Protein AF-A0A849RTV3-F1 (afdb_monomer)

Sequence (72 aa):
MKTAHICFLWHMHQPYYTDPVAGSASMPWARLHAAKAYYDMAYGLEKFPAVKATFNFTPSLLRQLQEIGSGS

pLDDT: mean 92.38, std 5.27, range [64.88, 97.75]

Radius of gyration: 15.71 Å; Cα contacts (8 Å, |Δi|>4): 62; chains: 1; bounding box: 37×20×48 Å

Mean predicted aligned error: 3.68 Å

Structur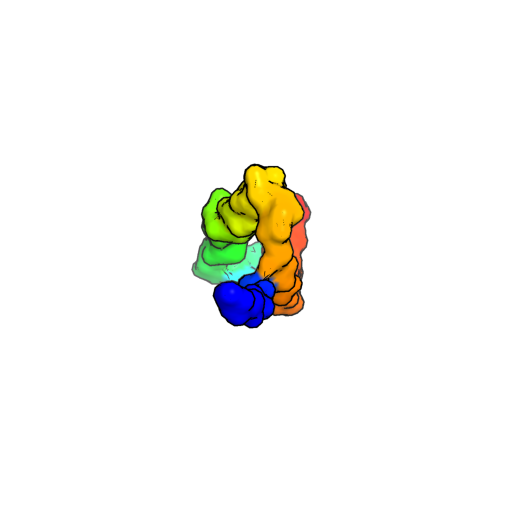e (mmCIF, N/CA/C/O backbone):
data_AF-A0A849RTV3-F1
#
_entry.id   AF-A0A849RTV3-F1
#
loop_
_atom_site.group_PDB
_atom_site.id
_atom_site.type_symbol
_atom_site.label_atom_id
_atom_site.label_alt_id
_atom_site.label_comp_id
_atom_site.label_asym_id
_atom_site.label_entity_id
_atom_site.label_seq_id
_atom_site.pdbx_PDB_ins_code
_atom_site.Cartn_x
_atom_site.Cartn_y
_atom_site.Cartn_z
_atom_site.occupancy
_atom_site.B_iso_or_equiv
_atom_site.auth_seq_id
_atom_site.auth_comp_id
_atom_site.auth_asym_id
_atom_site.auth_atom_id
_atom_site.pdbx_PDB_model_num
ATOM 1 N N . MET A 1 1 ? -22.164 -8.412 30.197 1.00 71.00 1 MET A N 1
ATOM 2 C CA . MET A 1 1 ? -21.817 -8.629 28.771 1.00 71.00 1 MET A CA 1
ATOM 3 C C . MET A 1 1 ? -20.402 -9.182 28.696 1.00 71.00 1 MET A C 1
ATOM 5 O O . MET A 1 1 ? -19.597 -8.791 29.530 1.00 71.00 1 MET A O 1
ATOM 9 N N . LYS A 1 2 ? -20.102 -10.097 27.764 1.00 86.31 2 LYS A N 1
ATOM 10 C CA . LYS A 1 2 ? -18.727 -10.581 27.539 1.00 86.31 2 LYS A CA 1
ATOM 11 C C . LYS A 1 2 ? -18.014 -9.658 26.551 1.00 86.31 2 LYS A C 1
ATOM 13 O O . LYS A 1 2 ? -18.617 -9.249 25.564 1.00 86.31 2 LYS A O 1
ATOM 18 N N . THR A 1 3 ? -16.752 -9.352 26.822 1.00 92.38 3 THR A N 1
ATOM 19 C CA . THR A 1 3 ? -15.902 -8.548 25.937 1.00 92.38 3 THR A CA 1
ATOM 20 C C . THR A 1 3 ? -15.312 -9.435 24.844 1.00 92.38 3 THR A C 1
ATOM 22 O O . THR A 1 3 ? -14.789 -10.507 25.143 1.00 92.38 3 THR A O 1
ATOM 25 N N . ALA A 1 4 ? -15.384 -8.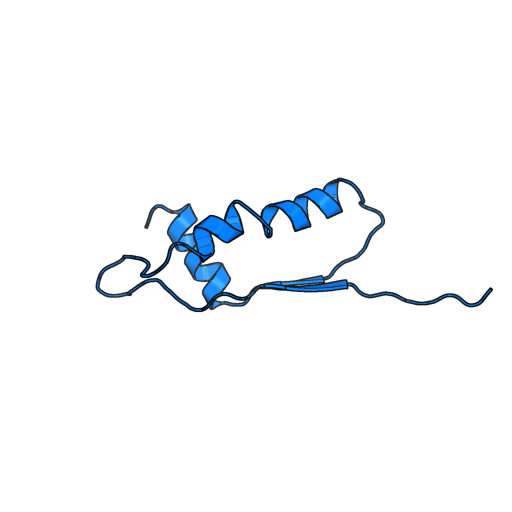992 23.589 1.00 93.31 4 ALA A N 1
ATOM 26 C CA . ALA A 1 4 ? -14.675 -9.605 22.471 1.00 93.31 4 ALA A CA 1
ATOM 27 C C . ALA A 1 4 ? -13.443 -8.762 22.124 1.00 93.31 4 ALA A C 1
ATOM 29 O O . ALA A 1 4 ? -13.535 -7.539 22.018 1.00 93.31 4 ALA A O 1
ATOM 30 N N . HIS A 1 5 ? -12.298 -9.415 21.936 1.00 93.81 5 HIS A N 1
ATOM 31 C CA . HIS A 1 5 ? -11.089 -8.771 21.430 1.00 93.81 5 HIS A CA 1
ATOM 32 C C . HIS A 1 5 ? -11.063 -8.899 19.906 1.00 93.81 5 HIS A C 1
ATOM 34 O O . HIS A 1 5 ? -11.186 -10.002 19.378 1.00 93.81 5 HIS A O 1
ATOM 40 N N . ILE A 1 6 ? -10.920 -7.774 19.205 1.00 93.50 6 ILE A N 1
ATOM 41 C CA . ILE A 1 6 ? -10.914 -7.712 17.739 1.00 93.50 6 ILE A CA 1
ATOM 42 C C . ILE A 1 6 ? -9.543 -7.222 17.280 1.00 93.50 6 ILE A C 1
ATOM 44 O O . ILE A 1 6 ? -9.005 -6.266 17.838 1.00 93.50 6 ILE A O 1
ATOM 48 N N . CYS A 1 7 ? -8.997 -7.867 16.249 1.00 95.31 7 CYS A N 1
ATOM 49 C CA . CYS A 1 7 ? -7.786 -7.440 15.561 1.00 95.31 7 CYS A CA 1
ATOM 50 C C . CYS A 1 7 ? -8.085 -7.293 14.067 1.00 95.31 7 CYS A C 1
ATOM 52 O O . CYS A 1 7 ? -8.487 -8.259 13.419 1.00 95.31 7 CYS A O 1
ATOM 54 N N . PHE A 1 8 ? -7.885 -6.092 13.526 1.00 94.62 8 PHE A N 1
ATOM 55 C CA . PHE A 1 8 ? -7.911 -5.860 12.085 1.00 94.62 8 PHE A CA 1
ATOM 56 C C . PHE A 1 8 ? -6.497 -6.013 11.526 1.00 94.62 8 PHE A C 1
ATOM 58 O O . PHE A 1 8 ? -5.596 -5.278 11.930 1.00 94.62 8 PHE A O 1
ATOM 65 N N . LEU A 1 9 ? -6.312 -6.939 10.584 1.00 95.75 9 LEU A N 1
ATOM 66 C CA . LEU A 1 9 ? -5.057 -7.136 9.864 1.00 95.75 9 LEU A CA 1
ATOM 67 C C . LEU A 1 9 ? -5.269 -6.860 8.378 1.00 95.75 9 LEU A C 1
ATOM 69 O O . LEU A 1 9 ? -6.065 -7.526 7.719 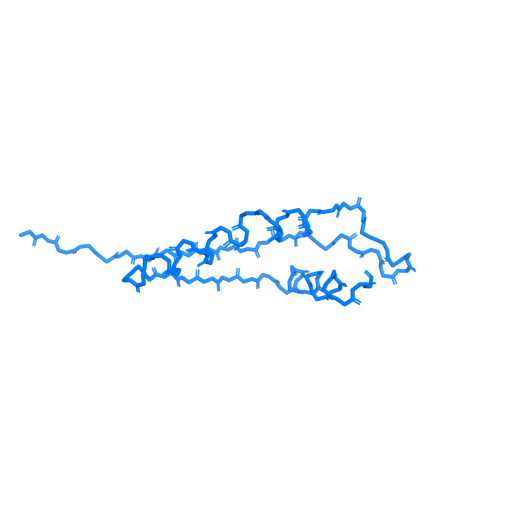1.00 95.75 9 LEU A O 1
ATOM 73 N N . TRP A 1 10 ? -4.511 -5.905 7.856 1.00 94.31 10 TRP A N 1
ATOM 74 C CA . TRP A 1 10 ? -4.507 -5.532 6.449 1.00 94.31 10 TRP A CA 1
ATOM 75 C C . TRP A 1 10 ? -3.242 -6.071 5.794 1.00 94.31 10 TRP A C 1
ATOM 77 O O . TRP A 1 10 ? -2.141 -5.588 6.062 1.00 94.31 10 TRP A O 1
ATOM 87 N N . HIS A 1 11 ? -3.396 -7.090 4.953 1.00 95.88 11 HIS A N 1
ATOM 88 C CA . HIS A 1 11 ? -2.302 -7.627 4.155 1.00 95.88 11 HIS A CA 1
ATOM 89 C C . HIS A 1 11 ? -2.308 -6.980 2.769 1.00 95.88 11 HIS A C 1
ATOM 91 O O . HIS A 1 11 ? -3.178 -7.244 1.940 1.00 95.88 11 HIS A O 1
ATOM 97 N N . MET A 1 12 ? -1.331 -6.112 2.538 1.00 95.12 12 MET A N 1
ATOM 98 C CA . MET A 1 12 ? -1.216 -5.281 1.350 1.00 95.12 12 MET A CA 1
ATOM 99 C C . MET A 1 12 ? -0.204 -5.906 0.396 1.00 95.12 12 MET A C 1
ATOM 101 O O . MET A 1 12 ? 1.015 -5.871 0.617 1.00 95.12 12 MET A O 1
ATOM 105 N N . HIS A 1 13 ? -0.725 -6.490 -0.678 1.00 95.56 13 HIS A N 1
ATOM 106 C CA . HIS A 1 13 ? 0.066 -7.200 -1.668 1.00 95.56 13 HIS A CA 1
ATOM 107 C C . HIS A 1 13 ? -0.188 -6.686 -3.082 1.00 95.56 13 HIS A C 1
ATOM 109 O O . HIS A 1 13 ? -1.325 -6.418 -3.469 1.00 95.56 13 HIS A O 1
ATOM 115 N N . GLN A 1 14 ? 0.899 -6.587 -3.843 1.00 96.00 14 GLN A N 1
ATOM 116 C CA . GLN A 1 14 ? 0.898 -6.528 -5.297 1.00 96.00 14 GLN A CA 1
ATOM 117 C C . GLN A 1 14 ? 2.035 -7.422 -5.815 1.00 96.00 14 GLN A C 1
ATOM 119 O O . GLN A 1 14 ? 3.136 -7.396 -5.240 1.00 96.00 14 GLN A O 1
ATOM 124 N N . PRO A 1 15 ? 1.813 -8.161 -6.916 1.00 95.50 15 PRO A N 1
ATOM 125 C CA . PRO A 1 15 ? 2.889 -8.669 -7.754 1.00 95.50 15 PRO A CA 1
ATOM 126 C C . PRO A 1 15 ? 3.877 -7.560 -8.128 1.00 95.50 15 PRO A C 1
ATOM 128 O O . PRO A 1 15 ? 3.536 -6.377 -8.118 1.00 95.50 15 PRO A O 1
ATOM 131 N N . TYR A 1 16 ? 5.110 -7.939 -8.452 1.00 94.62 16 TYR A N 1
ATOM 132 C CA . TYR A 1 16 ? 6.101 -6.995 -8.956 1.00 94.62 16 TYR A CA 1
ATOM 133 C C . TYR A 1 16 ? 5.890 -6.783 -10.459 1.00 94.62 16 TYR A C 1
ATOM 135 O O . TYR A 1 16 ? 6.067 -7.720 -11.234 1.00 94.62 16 TYR A O 1
ATOM 143 N N . TYR A 1 17 ? 5.459 -5.583 -10.854 1.00 94.62 17 TYR A N 1
ATOM 144 C CA . TYR A 1 17 ? 5.089 -5.261 -12.236 1.00 94.62 17 TYR A CA 1
ATOM 145 C C . TYR A 1 17 ? 6.183 -4.540 -13.025 1.00 94.62 17 TYR A C 1
ATOM 147 O O . TYR A 1 17 ? 6.092 -4.515 -14.255 1.00 94.62 17 TYR A O 1
ATOM 155 N N . THR A 1 18 ? 7.164 -3.939 -12.342 1.00 91.69 18 THR A N 1
ATOM 156 C CA . THR A 1 18 ? 8.279 -3.206 -12.955 1.00 91.69 18 THR A CA 1
ATOM 157 C C . THR A 1 18 ? 9.228 -4.177 -13.650 1.00 91.69 18 THR A C 1
ATOM 159 O O . THR A 1 18 ? 9.819 -5.046 -13.009 1.00 91.69 18 THR A O 1
ATOM 162 N N . ASP A 1 19 ? 9.405 -4.023 -14.959 1.00 90.62 19 ASP A N 1
ATOM 163 C CA . ASP A 1 19 ? 10.474 -4.705 -15.682 1.00 90.62 19 ASP A CA 1
ATOM 164 C C . ASP A 1 19 ? 11.822 -4.045 -15.321 1.00 90.62 19 ASP A C 1
ATOM 166 O O . ASP A 1 19 ? 11.993 -2.847 -15.562 1.00 90.62 19 ASP A O 1
ATOM 170 N N . PRO A 1 20 ? 12.793 -4.780 -14.746 1.00 84.56 20 PRO A N 1
ATOM 171 C CA . PRO A 1 20 ? 14.070 -4.205 -14.325 1.00 84.56 20 PRO A CA 1
ATOM 172 C C . PRO A 1 20 ? 14.985 -3.799 -15.492 1.00 84.56 20 PRO A C 1
ATOM 174 O O . PRO A 1 20 ? 15.947 -3.069 -15.269 1.00 84.56 20 PRO A O 1
ATOM 177 N N . VAL A 1 21 ? 14.723 -4.278 -16.712 1.00 88.31 21 VAL A N 1
ATOM 178 C CA . VAL A 1 21 ? 15.467 -3.926 -17.929 1.00 88.31 21 VAL A CA 1
ATOM 179 C C . VAL A 1 21 ? 14.796 -2.755 -18.638 1.00 88.31 21 VAL A C 1
ATOM 181 O O . VAL A 1 21 ? 15.466 -1.787 -18.990 1.00 88.31 21 VAL A O 1
ATOM 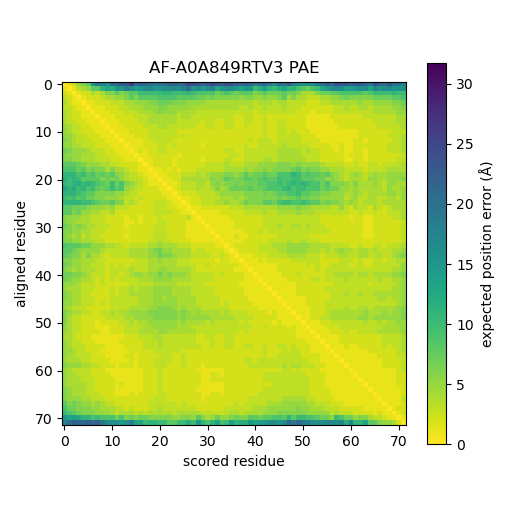184 N N . ALA A 1 22 ? 13.479 -2.830 -18.842 1.00 87.38 22 ALA A N 1
ATOM 185 C CA . ALA A 1 22 ? 12.739 -1.788 -19.555 1.00 87.38 22 ALA A CA 1
ATOM 186 C C . ALA A 1 22 ? 12.407 -0.566 -18.680 1.00 87.38 22 ALA A C 1
ATOM 188 O O . ALA A 1 22 ? 12.000 0.463 -19.217 1.00 87.38 22 ALA A O 1
ATOM 189 N N . GLY A 1 23 ? 12.522 -0.679 -17.351 1.00 85.56 23 GLY A N 1
ATOM 190 C CA . GLY A 1 23 ? 12.196 0.392 -16.402 1.00 85.56 23 GLY A CA 1
ATOM 191 C C . GLY A 1 23 ? 10.718 0.786 -16.403 1.00 85.56 23 GLY A C 1
ATOM 192 O O . GLY A 1 23 ? 10.364 1.854 -15.929 1.00 85.56 23 GLY A O 1
ATOM 193 N N . SER A 1 24 ? 9.839 -0.044 -16.972 1.00 88.19 24 SER A N 1
ATOM 194 C CA . SER A 1 24 ? 8.415 0.262 -17.102 1.00 88.19 24 SER A CA 1
ATOM 195 C C . SER A 1 24 ? 7.565 -0.788 -16.403 1.00 88.19 24 SER A C 1
ATOM 197 O O . SER A 1 24 ? 7.858 -1.985 -16.423 1.00 88.19 24 SER A O 1
ATOM 199 N N . ALA A 1 25 ? 6.496 -0.331 -15.754 1.00 89.81 25 ALA A N 1
ATOM 200 C CA . ALA A 1 25 ? 5.522 -1.212 -15.136 1.00 89.81 25 ALA A CA 1
ATOM 201 C C . ALA A 1 25 ? 4.559 -1.755 -16.197 1.00 89.81 25 ALA A C 1
ATOM 203 O O . ALA A 1 25 ? 3.858 -0.990 -16.861 1.00 89.81 25 ALA A O 1
ATOM 204 N N . SER A 1 26 ? 4.475 -3.081 -16.307 1.00 90.88 26 SER A N 1
ATOM 205 C CA . SER A 1 26 ? 3.533 -3.766 -17.208 1.00 90.88 26 SER A CA 1
ATOM 206 C C . SER A 1 26 ? 2.067 -3.431 -16.912 1.00 90.88 26 SER A C 1
ATOM 208 O O . SER A 1 26 ? 1.222 -3.468 -17.806 1.00 90.88 26 SER A O 1
ATOM 210 N N . MET A 1 27 ? 1.757 -3.096 -15.656 1.00 93.69 27 MET A N 1
ATOM 211 C CA . MET A 1 27 ? 0.430 -2.691 -15.211 1.00 93.69 27 MET A CA 1
ATOM 212 C C . MET A 1 27 ? 0.517 -1.585 -14.149 1.00 93.69 27 MET A C 1
ATOM 214 O O . MET A 1 27 ? 1.388 -1.628 -13.279 1.00 93.69 27 MET A O 1
ATOM 218 N N . PRO A 1 28 ? -0.417 -0.616 -14.137 1.00 92.69 28 PRO A N 1
ATOM 219 C CA . PRO A 1 28 ? -0.356 0.545 -13.249 1.00 92.69 28 PRO A CA 1
ATOM 220 C C . PRO A 1 28 ? -0.898 0.265 -11.836 1.00 92.69 28 PRO A C 1
ATOM 222 O O . PRO A 1 28 ? -1.243 1.199 -11.112 1.00 92.69 28 PRO A O 1
ATOM 225 N N . TRP A 1 29 ? -1.032 -0.999 -11.424 1.00 95.50 29 TRP A N 1
ATOM 226 C CA . TRP A 1 29 ? -1.804 -1.365 -10.234 1.00 95.50 29 TRP A CA 1
ATOM 227 C C . TRP A 1 29 ? -1.240 -0.786 -8.944 1.00 95.50 29 TRP A C 1
ATOM 229 O O . TRP A 1 29 ? -2.004 -0.226 -8.163 1.00 95.50 29 TRP A O 1
ATOM 239 N N . ALA A 1 30 ? 0.078 -0.834 -8.740 1.00 94.62 30 ALA A N 1
ATOM 240 C CA . ALA A 1 30 ? 0.690 -0.226 -7.560 1.00 94.62 30 ALA A CA 1
ATOM 241 C C . ALA A 1 30 ? 0.361 1.279 -7.464 1.00 94.62 30 ALA A C 1
ATOM 243 O O . ALA A 1 30 ? 0.019 1.760 -6.387 1.00 94.62 30 ALA A O 1
ATOM 244 N N . ARG A 1 31 ? 0.346 2.001 -8.596 1.00 92.81 31 ARG A N 1
ATOM 245 C CA . ARG A 1 31 ? -0.028 3.424 -8.657 1.00 92.81 31 ARG A CA 1
ATOM 246 C C . ARG A 1 31 ? -1.519 3.647 -8.408 1.00 92.81 31 ARG A C 1
ATOM 248 O O . ARG A 1 31 ? -1.882 4.517 -7.621 1.00 92.81 31 ARG A O 1
ATOM 255 N N . LEU A 1 32 ? -2.386 2.878 -9.066 1.00 94.56 32 LEU A N 1
ATOM 256 C CA . LEU A 1 32 ? -3.838 3.022 -8.920 1.00 94.56 32 LEU A CA 1
ATOM 257 C C . LEU A 1 32 ? -4.296 2.689 -7.497 1.00 94.56 32 LEU A C 1
ATOM 259 O O . LEU A 1 32 ? -5.128 3.403 -6.943 1.00 94.56 32 LEU A O 1
ATOM 263 N N . HIS A 1 33 ? -3.714 1.659 -6.885 1.00 94.69 33 HIS A N 1
ATOM 264 C CA . HIS A 1 33 ? -4.000 1.301 -5.500 1.00 94.69 33 HIS A CA 1
ATOM 265 C C . HIS A 1 33 ? -3.309 2.220 -4.473 1.00 94.69 33 HIS A C 1
ATOM 267 O O . HIS A 1 33 ? -3.785 2.372 -3.352 1.00 94.69 33 HIS A O 1
ATOM 273 N N . ALA A 1 34 ? -2.211 2.891 -4.824 1.00 92.25 34 ALA A N 1
ATOM 274 C CA . ALA A 1 34 ? -1.683 3.964 -3.981 1.00 92.25 34 ALA A CA 1
ATOM 275 C C . ALA A 1 34 ? -2.666 5.141 -3.905 1.00 92.25 34 ALA A C 1
ATOM 277 O O . ALA A 1 34 ? -2.954 5.636 -2.817 1.00 92.25 34 ALA A O 1
ATOM 278 N N . ALA A 1 35 ? -3.224 5.540 -5.054 1.00 90.00 35 ALA A N 1
ATOM 279 C CA . ALA A 1 35 ? -4.202 6.623 -5.142 1.00 90.00 35 ALA A CA 1
ATOM 280 C C . ALA A 1 35 ? -5.580 6.262 -4.554 1.00 90.00 35 ALA A C 1
ATOM 282 O O . ALA A 1 35 ? -6.347 7.157 -4.210 1.00 90.00 35 ALA A O 1
ATOM 283 N N . LYS A 1 36 ? -5.907 4.967 -4.453 1.00 87.25 36 LYS A N 1
ATOM 284 C CA . LYS A 1 36 ? -7.202 4.459 -3.979 1.00 87.25 36 LYS A CA 1
ATOM 285 C C . LYS A 1 36 ? -7.024 3.169 -3.188 1.00 87.25 36 LYS A C 1
ATOM 287 O O . LYS A 1 36 ? -6.347 2.267 -3.646 1.00 87.25 36 LYS A O 1
ATOM 292 N N . ALA A 1 37 ? -7.747 2.989 -2.093 1.00 90.38 37 ALA A N 1
ATOM 293 C CA . ALA A 1 37 ? -7.624 1.886 -1.137 1.00 90.38 37 ALA A CA 1
ATOM 294 C C . ALA A 1 37 ? -6.449 2.032 -0.162 1.00 90.38 37 ALA A C 1
ATOM 296 O O . ALA A 1 37 ? -6.703 2.041 1.038 1.00 90.38 37 ALA A O 1
ATOM 297 N N . TYR A 1 38 ? -5.191 2.186 -0.602 1.00 91.94 38 TYR A N 1
ATOM 298 C CA . TYR A 1 38 ? -4.084 2.306 0.370 1.00 91.94 38 TYR A CA 1
ATOM 299 C C . TYR A 1 38 ? -4.200 3.591 1.188 1.00 91.94 38 TYR A C 1
ATOM 301 O O . TYR A 1 38 ? -4.099 3.557 2.415 1.00 91.94 38 TYR A O 1
ATOM 309 N N . TYR A 1 39 ? -4.495 4.698 0.505 1.00 89.75 39 TYR A N 1
ATOM 310 C CA . TYR A 1 39 ? -4.804 5.971 1.144 1.00 89.75 39 TYR A CA 1
ATOM 311 C C . TYR A 1 39 ? -6.065 5.889 2.017 1.00 89.75 39 TYR A C 1
ATOM 313 O O . TYR A 1 39 ? -6.033 6.296 3.176 1.00 89.75 39 TYR A O 1
ATOM 321 N N . ASP A 1 40 ? -7.148 5.302 1.498 1.00 90.88 40 ASP A N 1
ATOM 322 C CA . ASP A 1 40 ? -8.448 5.250 2.184 1.00 90.88 40 ASP A CA 1
ATOM 323 C C . ASP A 1 40 ? -8.360 4.556 3.553 1.00 90.88 40 ASP A C 1
ATOM 325 O O . ASP A 1 40 ? -9.005 4.980 4.513 1.00 90.88 40 ASP A O 1
ATOM 329 N N . MET A 1 41 ? -7.528 3.515 3.667 1.00 91.12 41 MET A N 1
ATOM 330 C CA . MET A 1 41 ? -7.285 2.827 4.938 1.00 91.12 41 MET A CA 1
ATOM 331 C C . MET A 1 41 ? -6.581 3.718 5.968 1.00 91.12 41 MET A C 1
ATOM 333 O O . MET A 1 41 ? -6.984 3.746 7.132 1.00 91.12 41 MET A O 1
ATOM 337 N N . ALA A 1 42 ? -5.530 4.433 5.552 1.00 89.88 42 ALA A N 1
ATOM 338 C CA . ALA A 1 42 ? -4.792 5.337 6.431 1.00 89.88 42 ALA A CA 1
ATOM 339 C C . ALA A 1 42 ? -5.682 6.510 6.868 1.00 89.88 42 ALA A C 1
ATOM 341 O O . ALA A 1 42 ? -5.783 6.801 8.061 1.00 89.88 42 ALA A O 1
ATOM 342 N N . TYR A 1 43 ? -6.404 7.101 5.914 1.00 93.88 43 TYR A N 1
ATOM 343 C CA . TYR A 1 43 ? -7.360 8.178 6.156 1.00 93.88 43 TYR A CA 1
ATOM 344 C C . TYR A 1 43 ? -8.490 7.754 7.109 1.00 93.88 43 TYR A C 1
ATOM 346 O O . TYR A 1 43 ? -8.874 8.497 8.015 1.00 93.88 43 TYR A O 1
ATOM 354 N N . GLY A 1 44 ? -8.999 6.526 6.968 1.00 94.12 44 GLY A N 1
ATOM 355 C CA . GLY A 1 44 ? -9.992 5.971 7.886 1.00 94.12 44 GLY A CA 1
ATOM 356 C C . GLY A 1 44 ? -9.497 5.919 9.335 1.00 94.12 44 GLY A C 1
ATOM 357 O O . GLY A 1 44 ? -10.231 6.298 10.247 1.00 94.12 44 GLY A O 1
ATOM 358 N N . LEU A 1 45 ? -8.250 5.503 9.566 1.00 94.12 45 LEU A N 1
ATOM 359 C CA . LEU A 1 45 ? -7.686 5.451 10.920 1.00 94.12 45 LEU A CA 1
ATOM 360 C C . LEU A 1 45 ? -7.351 6.824 11.498 1.00 94.12 45 LEU A C 1
ATOM 362 O O . LEU A 1 45 ? -7.474 7.002 12.709 1.00 94.12 45 LEU A O 1
ATOM 366 N N . GLU A 1 46 ? -6.988 7.792 10.658 1.00 95.31 46 GLU A N 1
ATOM 367 C CA . GLU A 1 46 ? -6.847 9.188 11.082 1.00 95.31 46 GLU A CA 1
ATOM 368 C C . GLU A 1 46 ? -8.180 9.732 11.619 1.00 95.31 46 GLU A C 1
ATOM 370 O O . GLU A 1 46 ? -8.226 10.362 12.677 1.00 95.31 46 GLU A O 1
ATOM 375 N N . LYS A 1 47 ? -9.291 9.409 10.945 1.00 97.75 47 LYS A N 1
ATOM 376 C CA . LYS A 1 47 ? -10.641 9.808 11.365 1.00 97.75 47 LYS A CA 1
ATOM 377 C C . LYS A 1 47 ? -11.140 9.073 12.617 1.00 97.75 47 LYS A C 1
ATOM 379 O O . LYS A 1 47 ? -11.964 9.617 13.353 1.00 97.75 47 LYS A O 1
ATOM 384 N N . PHE A 1 48 ? -10.666 7.852 12.870 1.00 96.56 48 PHE A N 1
ATOM 385 C CA . PHE A 1 48 ? -11.105 7.004 13.986 1.00 96.56 48 PHE A CA 1
ATOM 386 C C . PHE A 1 48 ? -9.920 6.493 14.835 1.00 96.56 48 PHE A C 1
ATO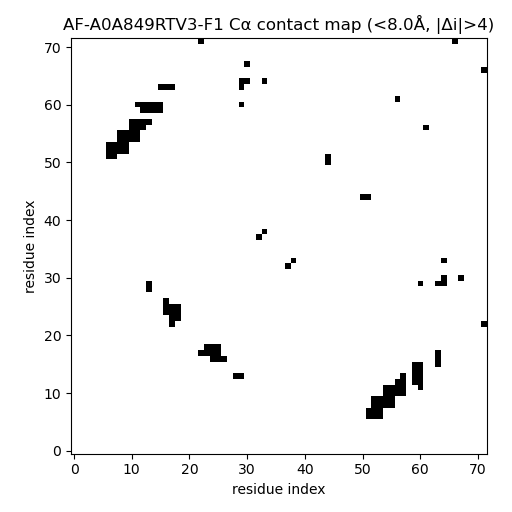M 388 O O . PHE A 1 48 ? -9.670 5.286 14.878 1.00 96.56 48 PHE A O 1
ATOM 395 N N . PRO A 1 49 ? -9.227 7.363 15.597 1.00 95.00 49 PRO A N 1
ATO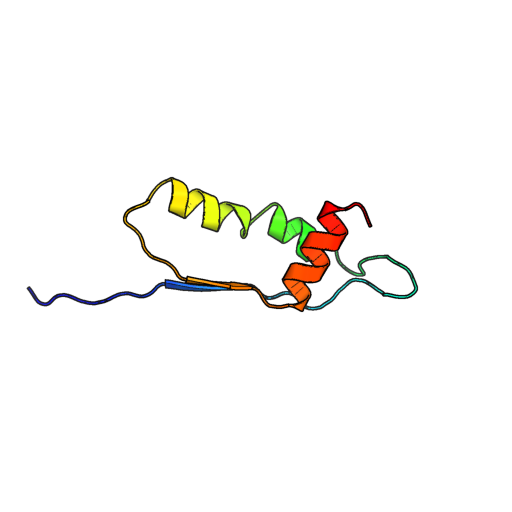M 396 C CA . PRO A 1 49 ? -7.967 7.027 16.287 1.00 95.00 49 PRO A CA 1
ATOM 397 C C . PRO A 1 49 ? -8.096 5.977 17.412 1.00 95.00 49 PRO A C 1
ATOM 399 O O . PRO A 1 49 ? -7.102 5.403 17.881 1.00 95.00 49 PRO A O 1
ATOM 402 N N . ALA A 1 50 ? -9.325 5.712 17.867 1.00 95.31 50 ALA A N 1
ATOM 403 C CA . ALA A 1 50 ? -9.622 4.652 18.827 1.00 95.31 50 ALA A CA 1
ATOM 404 C C . ALA A 1 50 ? -9.531 3.246 18.203 1.00 95.31 50 ALA A C 1
ATOM 406 O O . ALA A 1 50 ? -9.228 2.286 18.914 1.00 95.31 50 ALA A O 1
ATOM 407 N N . VAL A 1 51 ? -9.758 3.116 16.890 1.00 94.44 51 VAL A N 1
ATOM 408 C CA . VAL A 1 51 ? -9.647 1.840 16.173 1.00 94.44 51 VAL A CA 1
ATOM 409 C C . VAL A 1 51 ? -8.175 1.449 16.067 1.00 94.44 51 VAL A C 1
ATOM 411 O O . VAL A 1 51 ? -7.322 2.261 15.715 1.00 94.44 51 VAL A O 1
ATOM 414 N N . LYS A 1 52 ? -7.866 0.188 16.379 1.00 93.81 52 LYS A N 1
ATOM 415 C CA . LYS A 1 52 ? -6.522 -0.383 16.242 1.00 93.81 52 LYS A CA 1
ATOM 416 C C . LYS A 1 52 ? -6.500 -1.356 15.071 1.00 93.81 52 LYS A C 1
ATOM 418 O O . LYS A 1 52 ? -7.372 -2.216 14.966 1.00 93.81 52 LYS A O 1
ATOM 423 N N . ALA A 1 53 ? -5.499 -1.220 14.211 1.00 95.25 53 ALA A N 1
ATOM 424 C CA . ALA A 1 53 ? -5.280 -2.109 13.083 1.00 95.25 53 ALA A CA 1
ATOM 425 C C . ALA A 1 53 ? -3.783 -2.316 12.843 1.00 95.25 53 ALA A C 1
ATOM 427 O O . ALA A 1 53 ? -2.961 -1.456 13.169 1.00 95.25 53 ALA A O 1
ATOM 428 N N . THR A 1 54 ? -3.445 -3.454 12.252 1.00 96.12 54 THR A N 1
ATOM 429 C CA . THR A 1 54 ? -2.091 -3.813 11.838 1.00 96.12 54 THR A CA 1
ATOM 430 C C . THR A 1 54 ? -2.023 -3.826 10.319 1.00 96.12 54 THR A C 1
ATOM 432 O O . THR A 1 54 ? -2.857 -4.450 9.666 1.00 96.12 54 THR A O 1
ATOM 435 N N . PHE A 1 55 ? -1.007 -3.172 9.759 1.00 95.25 55 PHE A N 1
ATOM 436 C CA . PHE A 1 55 ? -0.732 -3.191 8.326 1.00 95.25 55 PHE A CA 1
ATOM 437 C C . PHE A 1 55 ? 0.520 -4.003 8.053 1.00 95.25 55 PHE A C 1
ATOM 439 O O . PHE A 1 55 ? 1.569 -3.782 8.657 1.00 95.25 55 PHE A O 1
ATOM 446 N N . ASN A 1 56 ? 0.408 -4.924 7.110 1.00 96.19 56 ASN A N 1
ATOM 447 C CA . ASN A 1 56 ? 1.528 -5.658 6.564 1.00 96.19 56 ASN A CA 1
ATOM 448 C C . ASN A 1 56 ? 1.650 -5.316 5.081 1.00 96.19 56 ASN A C 1
ATOM 450 O O . ASN A 1 56 ? 0.732 -5.578 4.312 1.00 96.19 56 ASN A O 1
ATOM 454 N N . PHE A 1 57 ? 2.787 -4.752 4.684 1.00 96.56 57 PHE A N 1
ATOM 455 C CA . PHE A 1 57 ? 3.103 -4.487 3.285 1.00 96.56 57 PHE A CA 1
ATOM 456 C C . PHE A 1 57 ? 4.132 -5.500 2.800 1.00 96.56 57 PHE A C 1
ATOM 458 O O . PHE A 1 57 ? 5.165 -5.703 3.441 1.00 96.56 57 PHE A O 1
ATOM 465 N N . THR A 1 58 ? 3.862 -6.132 1.661 1.00 97.69 58 THR A N 1
ATOM 466 C CA . THR A 1 58 ? 4.852 -7.019 1.035 1.00 97.69 58 THR A CA 1
ATOM 467 C C . THR A 1 58 ? 6.058 -6.228 0.503 1.00 97.69 58 THR A C 1
ATOM 469 O O . THR A 1 58 ? 5.881 -5.100 0.032 1.00 97.69 58 THR A O 1
ATOM 472 N N . PRO A 1 59 ? 7.284 -6.793 0.521 1.00 97.38 59 PRO A N 1
ATOM 473 C CA . PRO A 1 59 ? 8.472 -6.086 0.034 1.00 97.38 59 PRO A CA 1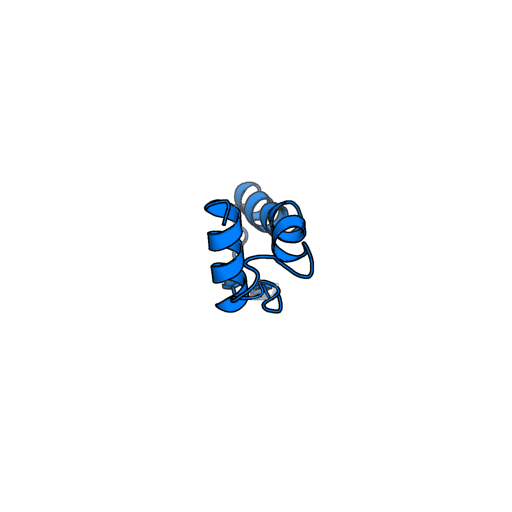
ATOM 474 C C . PRO A 1 59 ? 8.370 -5.641 -1.433 1.00 97.38 59 PRO A C 1
ATOM 476 O O . PRO A 1 59 ? 8.804 -4.542 -1.771 1.00 97.38 59 PRO A O 1
ATOM 479 N N . SER A 1 60 ? 7.745 -6.454 -2.295 1.00 95.94 60 SER A N 1
ATOM 480 C CA . SER A 1 60 ? 7.501 -6.117 -3.707 1.00 95.94 60 SER A CA 1
ATOM 481 C C . SER A 1 60 ? 6.610 -4.889 -3.872 1.00 95.94 60 SER A C 1
ATOM 483 O O . SER A 1 60 ? 6.838 -4.077 -4.766 1.00 95.94 60 SER A O 1
ATOM 485 N N . LEU A 1 61 ? 5.598 -4.739 -3.016 1.00 96.31 61 LEU A N 1
ATOM 486 C CA . LEU A 1 61 ? 4.722 -3.576 -3.036 1.00 96.31 61 LEU A CA 1
ATOM 487 C C . LEU A 1 61 ? 5.480 -2.322 -2.588 1.00 96.31 61 LEU A C 1
ATOM 489 O O . LEU A 1 61 ? 5.422 -1.305 -3.273 1.00 96.31 61 LEU A O 1
ATOM 493 N N . LEU A 1 62 ? 6.219 -2.396 -1.476 1.00 96.06 62 LEU A N 1
ATOM 494 C CA . LEU A 1 62 ? 6.983 -1.249 -0.971 1.00 96.06 62 LEU A CA 1
ATOM 495 C C . LEU A 1 62 ? 7.987 -0.730 -2.001 1.00 96.06 62 LEU A C 1
ATOM 497 O O . LEU A 1 62 ? 8.072 0.477 -2.211 1.00 96.06 62 LEU A O 1
ATOM 501 N N . ARG A 1 63 ? 8.694 -1.639 -2.678 1.00 95.06 63 ARG A N 1
ATOM 502 C CA . ARG A 1 63 ? 9.655 -1.278 -3.720 1.00 95.06 63 ARG A CA 1
ATOM 503 C C . ARG A 1 63 ? 9.000 -0.515 -4.875 1.00 95.06 63 ARG A C 1
ATOM 505 O O . ARG A 1 63 ? 9.474 0.552 -5.238 1.00 95.06 63 ARG A O 1
ATOM 512 N N . GLN A 1 64 ? 7.874 -1.002 -5.391 1.00 94.88 64 GLN A N 1
ATOM 513 C CA . GLN A 1 64 ? 7.160 -0.326 -6.482 1.00 94.88 64 GLN A CA 1
ATOM 514 C C . GLN A 1 64 ? 6.603 1.039 -6.064 1.00 94.88 64 GLN A C 1
ATOM 516 O O . GLN A 1 64 ? 6.608 1.975 -6.855 1.00 94.88 64 GLN A O 1
ATOM 521 N N . LEU A 1 65 ? 6.134 1.184 -4.818 1.00 94.75 65 LEU A N 1
ATOM 522 C CA . LEU A 1 65 ? 5.694 2.485 -4.301 1.00 94.75 65 LEU A CA 1
ATOM 523 C C . LEU A 1 65 ? 6.852 3.487 -4.220 1.00 94.75 65 LEU A C 1
ATOM 525 O O . LEU A 1 65 ? 6.648 4.666 -4.500 1.00 94.75 65 LEU A O 1
ATOM 529 N N . GLN A 1 66 ? 8.055 3.026 -3.865 1.00 94.62 66 GLN A N 1
ATOM 530 C CA . GLN A 1 66 ? 9.259 3.857 -3.873 1.00 94.62 66 GLN A CA 1
ATOM 531 C C . GLN A 1 66 ? 9.640 4.276 -5.295 1.00 94.62 66 GLN A C 1
ATOM 533 O O . GLN A 1 66 ? 9.849 5.463 -5.512 1.00 94.62 66 GLN A O 1
ATOM 538 N N . GLU A 1 67 ? 9.650 3.340 -6.250 1.00 92.38 67 GLU A N 1
ATOM 539 C CA . GLU A 1 67 ? 9.926 3.607 -7.673 1.00 92.38 67 GLU A CA 1
ATOM 540 C C . GLU A 1 67 ? 8.956 4.657 -8.245 1.00 92.38 67 GLU A C 1
ATOM 542 O O . GLU A 1 67 ? 9.375 5.671 -8.803 1.00 92.38 67 GLU A O 1
ATOM 547 N N . ILE A 1 68 ? 7.651 4.485 -8.002 1.00 91.75 68 ILE A N 1
ATOM 548 C CA . ILE A 1 68 ? 6.623 5.452 -8.416 1.00 91.75 68 ILE A CA 1
ATOM 549 C C . ILE A 1 68 ? 6.845 6.816 -7.744 1.00 91.75 68 ILE A C 1
ATOM 551 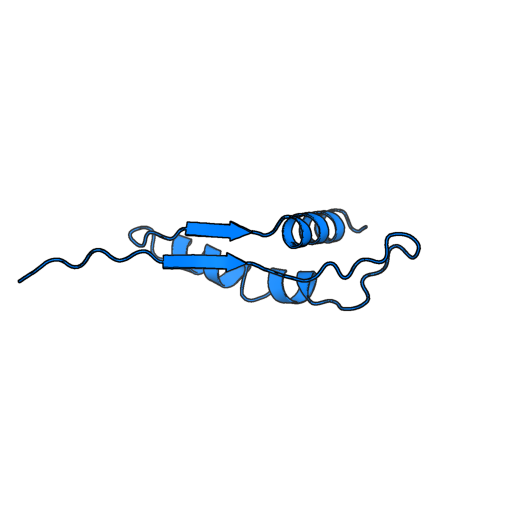O O . ILE A 1 68 ? 6.694 7.853 -8.390 1.00 91.75 68 ILE A O 1
ATOM 555 N N . GLY A 1 69 ? 7.182 6.827 -6.450 1.00 91.19 69 GLY A N 1
ATOM 556 C CA . GLY A 1 69 ? 7.410 8.046 -5.672 1.00 91.19 69 GLY A CA 1
ATOM 557 C C . GLY A 1 69 ? 8.662 8.824 -6.088 1.00 91.19 69 GLY A C 1
ATOM 558 O O . GLY A 1 69 ? 8.674 10.048 -5.966 1.00 91.19 69 GLY A O 1
ATOM 559 N N . SER A 1 70 ? 9.688 8.144 -6.610 1.00 91.06 70 SER A N 1
ATOM 560 C CA . SER A 1 70 ? 10.897 8.766 -7.166 1.00 91.06 70 SER A CA 1
ATOM 561 C C . SER A 1 70 ? 10.767 9.162 -8.639 1.00 91.06 70 SER A C 1
ATOM 563 O O . SER A 1 70 ? 11.690 9.771 -9.176 1.00 91.06 70 SER A O 1
ATOM 565 N N . GLY A 1 71 ? 9.642 8.846 -9.291 1.00 81.38 71 GLY A N 1
ATOM 566 C CA . GLY A 1 71 ? 9.438 9.094 -10.722 1.00 81.38 71 GLY A CA 1
ATOM 567 C C . GLY A 1 71 ? 10.301 8.204 -11.618 1.00 81.38 71 GLY A C 1
ATOM 568 O O . GLY A 1 71 ? 10.661 8.626 -12.717 1.00 81.38 71 GLY A O 1
ATOM 569 N N . SER A 1 72 ? 10.676 7.026 -11.113 1.00 64.88 72 SER A N 1
ATOM 570 C CA . SER A 1 72 ? 11.461 6.012 -11.823 1.00 64.88 72 SER A CA 1
ATOM 571 C C . SER A 1 72 ? 10.593 5.116 -12.697 1.00 64.88 72 SER A C 1
ATOM 573 O O . SER A 1 72 ? 9.383 4.972 -12.401 1.00 64.88 72 SER A O 1
#

Solvent-accessible surface area (backbone atoms only — not comparable to full-atom values): 4533 Å² total; per-residue (Å²): 134,85,87,82,89,82,82,47,75,45,80,46,77,49,82,74,43,62,37,90,85,78,62,44,57,82,53,66,56,72,60,56,37,49,77,41,61,57,46,53,55,55,52,51,40,70,75,37,73,87,64,68,72,46,81,44,73,38,70,52,33,54,52,50,53,50,35,59,72,72,72,90

Secondary structure (DSSP, 8-state):
-PPPP--EEEEE-----B-TTT--BSS-HHHHHIIIIIHHHHHHHHH-TT--EEEEE-HHHHHHHHHHHHT-

Foldse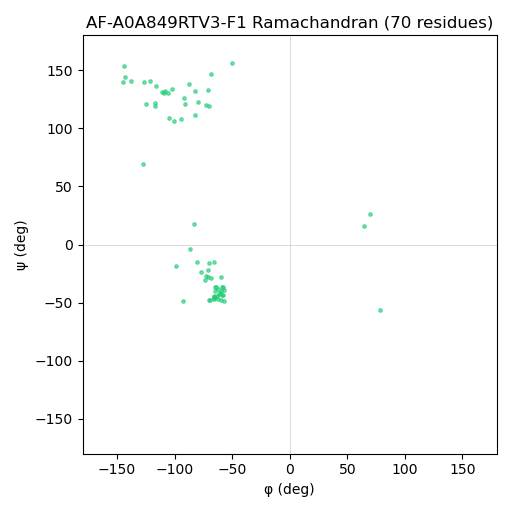ek 3Di:
DDDDDDEAEAEADDDQQQDPVVRDGPDCVLVVCVVPVVVVVVVVCVVPVVDDYHYDYDPSSVVVVVSVVVVD